Protein AF-A0A847YUG4-F1 (afdb_monomer_lite)

pLDDT: mean 76.77, std 22.92, range [31.27, 98.56]

Secondary structure (DSSP, 8-state):
---------TT---S-TTSTTTT-----S--TTTHHHHHHHHHHHHHHHHHHHT--SPEE-SS-HHHHHHHTTSTTTTTS--TT-GGG-EE-SSSHHHHSHHHHHHHHHHHHHHHHHH-TT--HHHHHHHHHHHHTSHHHHTT-TT--

Structure (mmCIF, N/CA/C/O backbone):
data_AF-A0A847YUG4-F1
#
_entry.id   AF-A0A847YUG4-F1
#
loop_
_atom_site.group_PDB
_atom_site.id
_atom_site.type_symbol
_atom_site.label_atom_id
_atom_site.label_alt_id
_atom_site.label_comp_id
_atom_site.label_asym_id
_atom_site.label_entity_id
_atom_site.label_seq_id
_atom_site.pdbx_PDB_ins_code
_atom_site.Cartn_x
_atom_site.Cartn_y
_atom_site.Cartn_z
_atom_site.occupancy
_atom_site.B_iso_or_equiv
_atom_site.auth_seq_id
_atom_site.auth_comp_id
_atom_site.auth_asym_id
_atom_site.auth_atom_id
_atom_site.pdbx_PDB_model_num
ATOM 1 N N . ASP A 1 1 ? 33.605 -16.315 16.302 1.00 32.44 1 ASP A N 1
ATOM 2 C CA . ASP A 1 1 ? 32.251 -15.977 16.773 1.00 32.44 1 ASP A CA 1
ATOM 3 C C . ASP A 1 1 ? 31.744 -14.679 16.181 1.00 32.44 1 ASP A C 1
ATOM 5 O O . ASP A 1 1 ? 32.302 -13.614 16.418 1.00 32.44 1 ASP A O 1
ATOM 9 N N . GLY A 1 2 ? 30.737 -14.806 15.315 1.00 35.22 2 GLY A N 1
ATOM 10 C CA . GLY A 1 2 ? 30.167 -13.738 14.495 1.00 35.22 2 GLY A CA 1
ATOM 11 C C . GLY A 1 2 ? 28.952 -13.085 15.142 1.00 35.22 2 GLY A C 1
ATOM 12 O O . GLY A 1 2 ? 27.843 -13.239 14.641 1.00 35.22 2 GLY A O 1
ATOM 13 N N . THR A 1 3 ? 29.168 -12.351 16.235 1.00 37.66 3 THR A N 1
ATOM 14 C CA . THR A 1 3 ? 28.051 -11.768 17.002 1.00 37.66 3 THR A CA 1
ATOM 15 C C . THR A 1 3 ? 28.161 -10.262 17.261 1.00 37.66 3 THR A C 1
ATOM 17 O O . THR A 1 3 ? 27.224 -9.709 17.809 1.00 37.66 3 THR A O 1
ATOM 20 N N . ASN A 1 4 ? 29.223 -9.550 16.854 1.00 32.34 4 ASN A N 1
ATOM 21 C CA . ASN A 1 4 ? 29.371 -8.118 17.197 1.00 32.34 4 ASN A CA 1
ATOM 22 C C . ASN A 1 4 ? 30.096 -7.251 16.146 1.00 32.34 4 ASN A C 1
ATOM 24 O O . ASN A 1 4 ? 31.026 -6.517 16.461 1.00 32.34 4 ASN A O 1
ATOM 28 N N . ALA A 1 5 ? 29.633 -7.274 14.898 1.00 39.50 5 ALA A N 1
ATOM 29 C CA . ALA A 1 5 ? 29.810 -6.139 13.983 1.00 39.50 5 ALA A CA 1
ATOM 30 C C . ALA A 1 5 ? 28.426 -5.499 13.753 1.00 39.50 5 ALA A C 1
ATOM 32 O O . ALA A 1 5 ? 27.791 -5.702 12.725 1.00 39.50 5 ALA A O 1
ATOM 33 N N . LEU A 1 6 ? 27.777 -5.043 14.830 1.00 34.72 6 LEU A N 1
ATOM 34 C CA . LEU A 1 6 ? 27.760 -3.631 15.245 1.00 34.72 6 LEU A CA 1
ATOM 35 C C . LEU A 1 6 ? 27.300 -2.721 14.099 1.00 34.72 6 LEU A C 1
ATOM 37 O O . LEU A 1 6 ? 28.037 -2.416 13.172 1.00 34.72 6 LEU A O 1
ATOM 41 N N . ILE A 1 7 ? 26.005 -2.409 14.074 1.00 38.81 7 ILE A N 1
ATOM 42 C CA . ILE A 1 7 ? 25.476 -1.171 14.673 1.00 38.81 7 ILE A CA 1
ATOM 43 C C . ILE A 1 7 ? 26.096 0.065 14.005 1.00 38.81 7 ILE A C 1
ATOM 45 O O . ILE A 1 7 ? 27.063 0.654 14.471 1.00 38.81 7 ILE A O 1
ATOM 49 N N . SER A 1 8 ? 25.437 0.490 12.929 1.00 31.27 8 SER A N 1
ATOM 50 C CA . SER A 1 8 ? 25.193 1.901 12.621 1.00 31.27 8 SER A CA 1
ATOM 51 C C . SER A 1 8 ? 23.846 1.990 11.898 1.00 31.27 8 SER A C 1
ATOM 53 O O . SER A 1 8 ? 23.752 2.117 10.683 1.00 31.27 8 SER A O 1
ATOM 55 N N . VAL A 1 9 ? 22.779 1.785 12.676 1.00 37.66 9 VAL A N 1
ATOM 56 C CA . VAL A 1 9 ? 21.366 1.887 12.253 1.00 37.66 9 VAL A CA 1
ATOM 57 C C . VAL A 1 9 ? 20.698 3.129 12.878 1.00 37.66 9 VAL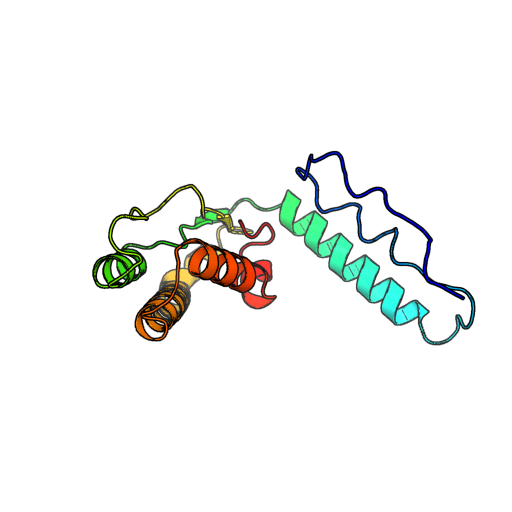 A C 1
ATOM 59 O O . VAL A 1 9 ? 19.585 3.503 12.525 1.00 37.66 9 VAL A O 1
ATOM 62 N N . PHE A 1 10 ? 21.392 3.845 13.767 1.00 38.50 10 PHE A N 1
ATOM 63 C CA . PHE A 1 10 ? 20.833 4.962 14.528 1.00 38.50 10 PHE A CA 1
ATOM 64 C C . PHE A 1 10 ? 21.317 6.323 14.017 1.00 38.50 10 PHE A C 1
ATOM 66 O O . PHE A 1 10 ? 22.194 6.943 14.614 1.00 38.50 10 PHE A O 1
ATOM 73 N N . ARG A 1 11 ? 20.708 6.823 12.933 1.00 37.66 11 ARG A N 1
ATOM 74 C CA . ARG A 1 11 ? 20.557 8.283 12.751 1.00 37.66 11 ARG A CA 1
ATOM 75 C C . ARG A 1 11 ? 19.375 8.765 11.909 1.00 37.66 11 ARG A C 1
ATOM 77 O O . ARG A 1 11 ? 19.265 9.965 11.721 1.00 37.66 11 ARG A O 1
ATOM 84 N N . GLY A 1 12 ? 18.461 7.880 11.506 1.00 35.53 12 GLY A N 1
ATOM 85 C CA . GLY A 1 12 ? 17.096 8.282 11.154 1.00 35.53 12 GLY A CA 1
ATOM 86 C C . GLY A 1 12 ? 16.989 9.349 10.064 1.00 35.53 12 GLY A C 1
ATOM 87 O O . GLY A 1 12 ? 16.538 10.452 10.338 1.00 35.53 12 GLY A O 1
ATOM 88 N N . ASP A 1 13 ? 17.319 8.982 8.831 1.00 36.19 13 ASP A N 1
ATOM 89 C CA . ASP A 1 13 ? 16.730 9.601 7.644 1.00 36.19 13 ASP A CA 1
ATOM 90 C C . ASP A 1 13 ? 16.587 8.509 6.574 1.00 36.19 13 ASP A C 1
ATOM 92 O O . ASP A 1 13 ? 17.572 7.958 6.086 1.00 36.19 13 ASP A O 1
ATOM 96 N N . TRP A 1 14 ? 15.345 8.100 6.309 1.00 42.16 14 TRP A N 1
ATOM 97 C CA . TRP A 1 14 ? 14.998 6.970 5.434 1.00 42.16 14 TRP A CA 1
ATOM 98 C C . TRP A 1 14 ? 14.497 7.429 4.059 1.00 42.16 14 TRP A C 1
ATOM 100 O O . TRP A 1 14 ? 13.807 6.689 3.357 1.00 42.16 14 TRP A O 1
ATOM 110 N N . THR A 1 15 ? 14.860 8.637 3.632 1.00 39.75 15 THR A N 1
ATOM 111 C CA . THR A 1 15 ? 14.551 9.142 2.290 1.00 39.75 15 THR A CA 1
ATOM 112 C C . THR A 1 15 ? 15.570 8.646 1.254 1.00 39.75 15 THR A C 1
ATOM 114 O O . THR A 1 15 ? 16.312 9.410 0.652 1.00 39.75 15 THR A O 1
ATOM 117 N N . GLY A 1 16 ? 15.624 7.327 1.018 1.00 38.97 16 GLY A N 1
ATOM 118 C CA . GLY A 1 16 ? 16.442 6.793 -0.082 1.00 38.97 16 GLY A CA 1
ATOM 119 C C . GLY A 1 16 ? 16.825 5.320 0.007 1.00 38.97 16 GLY A C 1
ATOM 120 O O . GLY A 1 16 ? 18.007 4.986 -0.016 1.00 38.97 16 GLY A O 1
ATOM 121 N N . ALA A 1 17 ? 15.849 4.411 0.059 1.00 41.81 17 ALA A N 1
ATOM 122 C CA . ALA A 1 17 ? 16.047 2.953 0.071 1.00 41.81 17 ALA A CA 1
ATOM 123 C C . ALA A 1 17 ? 16.572 2.358 -1.269 1.00 41.81 17 ALA A C 1
ATOM 125 O O . ALA A 1 17 ? 16.079 1.335 -1.745 1.00 41.81 17 ALA A O 1
ATOM 126 N N . GLY A 1 18 ? 17.557 3.006 -1.900 1.00 44.50 18 GLY A N 1
ATOM 127 C CA . GLY A 1 18 ? 18.236 2.545 -3.119 1.00 44.50 18 GLY A CA 1
ATOM 128 C C . GLY A 1 18 ? 19.678 2.063 -2.911 1.00 44.50 18 GLY A C 1
ATOM 129 O O . GLY A 1 18 ? 20.197 1.344 -3.757 1.00 44.50 18 GLY A O 1
ATOM 130 N N . LEU A 1 19 ? 20.326 2.406 -1.790 1.00 39.06 19 LEU A N 1
ATOM 131 C CA . LEU A 1 19 ? 21.762 2.148 -1.568 1.00 39.06 19 LEU A CA 1
ATOM 132 C C . LEU A 1 19 ? 22.081 0.957 -0.642 1.00 39.06 19 LEU A C 1
ATOM 134 O O . LEU A 1 19 ? 23.223 0.507 -0.602 1.00 39.06 19 LEU A O 1
ATOM 138 N N . SER A 1 20 ? 21.098 0.378 0.054 1.00 39.44 20 SER A N 1
ATOM 139 C CA . SER A 1 20 ? 21.335 -0.720 1.015 1.00 39.44 20 SER A CA 1
ATOM 140 C C . SER A 1 20 ? 21.498 -2.114 0.395 1.00 39.44 20 SER A C 1
ATOM 142 O O . SER A 1 20 ? 21.694 -3.083 1.120 1.00 39.44 20 SER A O 1
ATOM 144 N N . ALA A 1 21 ? 21.448 -2.249 -0.932 1.00 43.78 21 ALA A N 1
ATOM 145 C CA . ALA A 1 21 ? 21.721 -3.528 -1.591 1.00 43.78 21 ALA A CA 1
ATOM 146 C C . ALA A 1 21 ? 23.228 -3.835 -1.717 1.00 43.78 21 ALA A C 1
ATOM 148 O O . ALA A 1 21 ? 23.608 -4.993 -1.869 1.00 43.78 21 ALA A O 1
ATOM 149 N N . VAL A 1 22 ? 24.094 -2.816 -1.633 1.00 45.00 22 VAL A N 1
ATOM 150 C CA . VAL A 1 22 ? 25.550 -2.971 -1.817 1.00 45.00 22 VAL A CA 1
ATOM 151 C C . VAL A 1 22 ? 26.239 -3.517 -0.558 1.00 45.00 22 VAL A C 1
ATOM 153 O O . VAL A 1 22 ? 27.267 -4.178 -0.663 1.00 45.00 22 VAL A O 1
ATOM 156 N N . SER A 1 23 ? 25.669 -3.312 0.636 1.00 37.06 23 SER A N 1
ATOM 157 C CA . SER A 1 23 ? 26.290 -3.713 1.911 1.00 37.06 23 SER A CA 1
ATOM 158 C C . SER A 1 23 ? 25.954 -5.136 2.387 1.00 37.06 23 SER A C 1
ATOM 160 O O . SER A 1 23 ? 26.479 -5.568 3.408 1.00 37.06 23 SER A O 1
ATOM 162 N N . MET A 1 24 ? 25.140 -5.901 1.651 1.00 40.25 24 MET A N 1
ATOM 163 C CA . MET A 1 24 ? 24.799 -7.304 1.962 1.00 40.25 24 MET A CA 1
ATOM 164 C C . MET A 1 24 ? 25.587 -8.294 1.087 1.00 40.25 24 MET A C 1
ATOM 166 O O . MET A 1 24 ? 25.026 -9.221 0.505 1.00 40.25 24 MET A O 1
ATOM 170 N N . ILE A 1 25 ? 26.904 -8.097 0.976 1.00 42.16 25 ILE A N 1
ATOM 171 C CA . ILE A 1 25 ? 27.810 -9.020 0.280 1.00 42.16 25 ILE A CA 1
ATOM 172 C C . ILE A 1 25 ? 28.728 -9.697 1.308 1.00 42.16 25 ILE A C 1
ATOM 174 O O . ILE A 1 25 ? 29.798 -9.171 1.607 1.00 42.16 25 ILE A O 1
ATOM 178 N N . PRO A 1 26 ? 28.395 -10.895 1.820 1.00 39.25 26 PRO A N 1
ATOM 179 C CA . PRO A 1 26 ? 29.408 -11.819 2.292 1.00 39.25 26 PRO A CA 1
ATOM 180 C C . PRO A 1 26 ? 29.861 -12.647 1.082 1.00 39.25 26 PRO A C 1
ATOM 182 O O . PRO A 1 26 ? 29.270 -13.675 0.757 1.00 39.25 26 PRO A O 1
ATOM 185 N N . VAL A 1 27 ? 30.889 -12.187 0.365 1.00 42.56 27 VAL A N 1
ATOM 186 C CA . VAL A 1 27 ? 31.580 -13.011 -0.644 1.00 42.56 27 VAL A CA 1
ATOM 187 C C . VAL A 1 27 ? 33.017 -13.206 -0.185 1.00 42.56 27 VAL A C 1
ATOM 189 O O . VAL A 1 27 ? 33.963 -12.643 -0.721 1.00 42.56 27 VAL A O 1
ATOM 192 N N . ALA A 1 28 ? 33.160 -14.031 0.848 1.00 42.59 28 ALA A N 1
ATOM 193 C CA . ALA A 1 28 ? 34.322 -14.887 0.992 1.00 42.59 28 ALA A CA 1
ATOM 194 C C . ALA A 1 28 ? 33.892 -16.276 0.495 1.00 42.59 28 ALA A C 1
ATOM 196 O O . ALA A 1 28 ? 33.027 -16.907 1.097 1.00 42.59 28 ALA A O 1
ATOM 197 N N . GLY A 1 29 ? 34.461 -16.719 -0.628 1.00 43.91 29 GLY A N 1
ATOM 198 C CA . GLY A 1 29 ? 34.372 -18.106 -1.087 1.00 43.91 29 GLY A CA 1
ATOM 199 C C . GLY A 1 29 ? 33.273 -18.425 -2.109 1.00 43.91 29 GLY A C 1
ATOM 200 O O . GLY A 1 29 ? 32.078 -18.400 -1.816 1.00 43.91 29 GLY A O 1
ATOM 201 N N . ASP A 1 30 ? 33.745 -18.842 -3.285 1.00 41.84 30 ASP A N 1
ATOM 202 C CA . ASP A 1 30 ? 33.070 -19.612 -4.339 1.00 41.84 30 ASP A CA 1
ATOM 203 C C . ASP A 1 30 ? 32.291 -18.827 -5.421 1.00 41.84 30 ASP A C 1
ATOM 205 O O . ASP A 1 30 ? 31.111 -18.480 -5.294 1.00 41.84 30 ASP A O 1
ATOM 209 N N . ALA A 1 31 ? 32.998 -18.527 -6.519 1.00 49.09 31 ALA A N 1
ATOM 210 C CA . ALA A 1 31 ? 32.614 -17.557 -7.548 1.00 49.09 31 ALA A CA 1
ATOM 211 C C . ALA A 1 31 ? 32.040 -18.160 -8.848 1.00 49.09 31 ALA A C 1
ATOM 213 O O . ALA A 1 31 ? 31.593 -17.406 -9.711 1.00 49.09 31 ALA A O 1
ATOM 214 N N . VAL A 1 32 ? 31.981 -19.484 -9.019 1.00 48.91 32 VAL A N 1
ATOM 215 C CA . VAL A 1 32 ? 31.683 -20.064 -10.350 1.00 48.91 32 VAL A CA 1
ATOM 216 C C . VAL A 1 32 ? 30.180 -20.288 -10.614 1.00 48.91 32 VAL A C 1
ATOM 218 O O . VAL A 1 32 ? 29.747 -20.258 -11.760 1.00 48.91 32 VAL A O 1
ATOM 221 N N . GLY A 1 33 ? 29.330 -20.388 -9.583 1.00 50.69 33 GLY A N 1
ATOM 222 C CA . GLY A 1 33 ? 27.870 -20.556 -9.755 1.00 50.69 33 GLY A CA 1
ATOM 223 C C . GLY A 1 33 ? 27.011 -19.313 -9.467 1.00 50.69 33 GLY A C 1
ATOM 224 O O . GLY A 1 33 ? 25.838 -19.254 -9.843 1.00 50.69 33 GLY A O 1
ATOM 225 N N . LYS A 1 34 ? 27.565 -18.305 -8.777 1.00 50.75 34 LYS A N 1
ATOM 226 C CA . LYS A 1 34 ? 26.805 -17.156 -8.238 1.00 50.75 34 LYS A CA 1
ATOM 227 C C . LYS A 1 34 ? 26.849 -15.900 -9.115 1.00 50.75 34 LYS A C 1
ATOM 229 O O . LYS A 1 34 ? 26.005 -15.024 -8.927 1.00 50.75 34 LYS A O 1
ATOM 234 N N . GLY A 1 35 ? 27.737 -15.838 -10.114 1.00 57.03 35 GLY A N 1
ATOM 235 C CA . GLY A 1 35 ? 27.819 -14.714 -11.058 1.00 57.03 35 GLY A CA 1
ATOM 236 C C . GLY A 1 35 ? 26.496 -14.446 -11.787 1.00 57.03 35 GLY A C 1
ATOM 237 O O . GLY A 1 35 ? 26.069 -13.302 -11.898 1.00 57.03 35 GLY A O 1
ATOM 238 N N . GLY A 1 36 ? 25.763 -15.501 -12.163 1.00 55.56 36 GLY A N 1
ATOM 239 C CA . GLY A 1 36 ? 24.440 -15.366 -12.782 1.00 55.56 36 GLY A CA 1
ATOM 240 C C . GLY A 1 36 ? 23.362 -14.806 -11.843 1.00 55.56 36 GLY A C 1
ATOM 241 O O . GLY A 1 36 ? 22.499 -14.048 -12.283 1.00 55.56 36 GLY A O 1
ATOM 242 N N . LYS A 1 37 ? 23.410 -15.125 -10.539 1.00 51.88 37 LYS A N 1
ATOM 243 C CA . LYS A 1 37 ? 22.484 -14.547 -9.545 1.00 51.88 37 LYS A CA 1
ATOM 244 C C . LYS A 1 37 ? 22.798 -13.076 -9.301 1.00 51.88 37 LYS A C 1
ATOM 246 O O . LYS A 1 37 ? 21.867 -12.282 -9.254 1.00 51.88 37 LYS A O 1
ATOM 251 N N . LEU A 1 38 ? 24.079 -12.716 -9.218 1.00 60.06 38 LEU A N 1
ATOM 252 C CA . LEU A 1 38 ? 24.512 -11.327 -9.078 1.00 60.06 38 LEU A CA 1
ATOM 253 C C . LEU A 1 38 ? 24.156 -10.491 -10.318 1.00 60.06 38 LEU A C 1
ATOM 255 O O . LEU A 1 38 ? 23.632 -9.395 -10.174 1.00 60.06 38 LEU A O 1
ATOM 259 N N . ALA A 1 39 ? 24.343 -11.026 -11.528 1.00 63.34 39 ALA A N 1
ATOM 260 C CA . ALA A 1 39 ? 23.951 -10.357 -12.770 1.00 63.34 39 ALA A CA 1
ATOM 261 C C . ALA A 1 39 ? 22.428 -10.172 -12.877 1.00 63.34 39 ALA A C 1
ATOM 263 O O . ALA A 1 39 ? 21.960 -9.084 -13.202 1.00 63.34 39 ALA A O 1
ATOM 264 N N . ARG A 1 40 ? 21.632 -11.201 -12.540 1.00 59.25 40 ARG A N 1
ATOM 265 C CA . ARG A 1 40 ? 20.161 -11.083 -12.473 1.00 59.25 40 ARG A CA 1
ATOM 266 C C . ARG A 1 40 ? 19.712 -10.093 -11.407 1.00 59.25 40 ARG A C 1
ATOM 268 O O . ARG A 1 40 ? 18.735 -9.386 -11.620 1.00 59.25 40 ARG A O 1
ATOM 275 N N . TYR A 1 41 ? 20.412 -10.051 -10.277 1.00 59.94 41 TYR A N 1
ATOM 276 C CA . TYR A 1 41 ? 20.176 -9.074 -9.226 1.00 59.94 41 TYR A CA 1
ATOM 277 C C . TYR A 1 41 ? 20.448 -7.665 -9.772 1.00 59.94 41 TYR A C 1
ATOM 279 O O . TYR A 1 41 ? 19.521 -6.871 -9.872 1.00 59.94 41 TYR A O 1
ATOM 287 N N . ALA A 1 42 ? 21.655 -7.380 -10.261 1.00 64.62 42 ALA A N 1
ATOM 288 C CA . ALA A 1 42 ? 22.000 -6.086 -10.851 1.00 64.62 42 ALA A CA 1
ATOM 289 C C . ALA A 1 42 ? 21.022 -5.653 -11.962 1.00 64.62 42 ALA A C 1
ATOM 291 O O . ALA A 1 42 ? 20.555 -4.518 -11.947 1.00 64.62 42 ALA A O 1
ATOM 292 N N . ALA A 1 43 ? 20.634 -6.564 -12.861 1.00 67.94 43 ALA A N 1
ATOM 293 C CA . ALA A 1 43 ? 19.644 -6.291 -13.901 1.00 67.94 43 ALA A CA 1
ATOM 294 C C . ALA A 1 43 ? 18.257 -5.961 -13.322 1.00 67.94 43 ALA A C 1
ATOM 296 O O . ALA A 1 43 ? 17.659 -4.966 -13.716 1.00 67.94 43 ALA A O 1
ATOM 297 N N . LYS A 1 44 ? 17.756 -6.744 -12.354 1.00 62.91 44 LYS A N 1
ATOM 298 C CA . LYS A 1 44 ? 16.438 -6.526 -11.731 1.00 62.91 44 LYS A CA 1
ATOM 299 C C . LYS A 1 44 ? 16.374 -5.209 -10.952 1.00 62.91 44 LYS A C 1
ATOM 301 O O . LYS A 1 44 ? 15.372 -4.505 -11.028 1.00 62.91 44 LYS A O 1
ATOM 306 N N . TYR A 1 45 ? 17.420 -4.880 -10.194 1.00 59.78 45 TYR A N 1
ATOM 307 C CA . TYR A 1 45 ? 17.457 -3.645 -9.405 1.00 59.78 45 TYR A CA 1
ATOM 308 C C . TYR A 1 45 ? 17.771 -2.413 -10.264 1.00 59.78 45 TYR A C 1
ATOM 310 O O . TYR A 1 45 ? 17.208 -1.352 -10.002 1.00 59.78 45 TYR A O 1
ATOM 318 N N . GLY A 1 46 ? 18.587 -2.552 -11.315 1.00 69.56 46 GLY A N 1
ATOM 319 C CA . GLY A 1 46 ? 18.796 -1.503 -12.318 1.00 69.56 46 GLY A CA 1
ATOM 320 C C . GLY A 1 46 ? 17.517 -1.185 -13.097 1.00 69.56 46 GLY A C 1
ATOM 321 O O . GLY A 1 46 ? 17.163 -0.018 -13.247 1.00 69.56 46 GLY A O 1
ATOM 322 N N . ASP A 1 47 ? 16.775 -2.217 -13.503 1.00 75.88 47 ASP A N 1
ATOM 323 C CA . ASP A 1 47 ? 15.471 -2.080 -14.159 1.00 75.88 47 ASP A CA 1
ATOM 324 C C . ASP A 1 47 ? 14.436 -1.430 -13.227 1.00 75.88 47 ASP A C 1
ATOM 326 O O . ASP A 1 47 ? 13.786 -0.461 -13.606 1.00 75.88 47 ASP A O 1
ATOM 330 N N . LEU A 1 48 ? 14.339 -1.859 -11.962 1.00 72.50 48 LEU A N 1
ATOM 331 C CA . LEU A 1 48 ? 13.442 -1.214 -10.997 1.00 72.50 48 LEU A CA 1
ATOM 332 C C . LEU A 1 48 ? 13.786 0.268 -10.786 1.00 72.50 48 LEU A C 1
ATOM 334 O O . LEU A 1 48 ? 12.885 1.103 -10.786 1.00 72.50 48 LEU A O 1
ATOM 338 N N . ALA A 1 49 ? 15.067 0.611 -10.626 1.00 74.69 49 ALA A N 1
ATOM 339 C CA . ALA A 1 49 ? 15.495 2.000 -10.473 1.00 74.69 49 ALA A CA 1
ATOM 340 C C . ALA A 1 49 ? 15.124 2.853 -11.699 1.00 74.69 49 ALA A C 1
ATOM 342 O O . ALA A 1 49 ? 14.588 3.951 -11.542 1.00 74.69 49 ALA A O 1
ATOM 343 N N . ALA A 1 50 ? 15.323 2.324 -12.911 1.00 74.50 50 ALA A N 1
ATOM 344 C CA . ALA A 1 50 ? 14.918 2.989 -14.146 1.00 74.50 50 ALA A CA 1
ATOM 345 C C . ALA A 1 50 ? 13.392 3.178 -14.227 1.00 74.50 50 ALA A C 1
ATOM 347 O O . ALA A 1 50 ? 12.919 4.274 -14.524 1.00 74.50 50 ALA A O 1
ATOM 348 N N . ARG A 1 51 ? 12.607 2.148 -13.885 1.00 77.56 51 ARG A N 1
ATOM 349 C CA . ARG A 1 51 ? 11.134 2.213 -13.863 1.00 77.56 51 ARG A CA 1
ATOM 350 C C . ARG A 1 51 ? 10.603 3.229 -12.856 1.00 77.56 51 ARG A C 1
ATOM 352 O O . ARG A 1 51 ? 9.638 3.927 -13.150 1.00 77.56 51 ARG A O 1
ATOM 359 N N . ARG A 1 52 ? 11.232 3.332 -11.682 1.00 81.25 52 ARG A N 1
ATOM 360 C CA . ARG A 1 52 ? 10.894 4.339 -10.662 1.00 81.25 52 ARG A CA 1
ATOM 361 C C . ARG A 1 52 ? 11.101 5.758 -11.175 1.00 81.25 52 ARG A C 1
ATOM 363 O O . ARG A 1 52 ? 10.221 6.593 -10.995 1.00 81.25 52 ARG A O 1
ATOM 370 N N . ALA A 1 53 ? 12.230 6.003 -11.840 1.00 76.56 53 ALA A N 1
ATOM 371 C CA . ALA A 1 53 ? 12.542 7.297 -12.441 1.00 76.56 53 ALA A CA 1
ATOM 372 C C . ALA A 1 53 ? 11.635 7.634 -13.640 1.00 76.56 53 ALA A C 1
ATOM 374 O O . ALA A 1 53 ? 11.359 8.802 -13.893 1.00 76.56 53 ALA A O 1
ATOM 375 N N . ALA A 1 54 ? 11.153 6.619 -14.361 1.00 77.94 54 ALA A N 1
ATOM 376 C CA . ALA A 1 54 ? 10.307 6.774 -15.543 1.00 77.94 54 ALA A CA 1
ATOM 377 C C . ALA A 1 54 ? 8.795 6.822 -15.247 1.00 77.94 54 ALA A C 1
ATOM 379 O O . ALA A 1 54 ? 8.002 6.946 -16.183 1.00 77.94 54 ALA A O 1
ATOM 380 N N . ALA A 1 55 ? 8.375 6.708 -13.980 1.00 84.94 55 ALA A N 1
ATOM 381 C CA . ALA A 1 55 ? 6.961 6.677 -13.618 1.00 84.94 55 ALA A CA 1
ATOM 382 C C . ALA A 1 55 ? 6.262 7.995 -14.002 1.00 84.94 55 ALA A C 1
ATOM 384 O O . ALA A 1 55 ? 6.506 9.048 -13.422 1.00 84.94 55 ALA A O 1
ATOM 385 N N . THR A 1 56 ? 5.380 7.934 -14.999 1.00 86.25 56 THR A N 1
ATOM 386 C CA . THR A 1 56 ? 4.668 9.103 -15.562 1.00 86.25 56 THR A CA 1
ATOM 387 C C . THR A 1 56 ? 3.156 8.901 -15.614 1.00 86.25 56 THR A C 1
ATOM 389 O O . THR A 1 56 ? 2.408 9.757 -16.092 1.00 86.25 56 THR A O 1
ATOM 392 N N . GLY A 1 57 ? 2.683 7.753 -15.131 1.00 86.12 57 GLY A N 1
ATOM 393 C CA . GLY A 1 57 ? 1.280 7.389 -15.115 1.00 86.12 57 GLY A CA 1
ATOM 394 C C . GLY A 1 57 ? 0.453 8.189 -14.111 1.00 86.12 57 GLY A C 1
ATOM 395 O O . GLY A 1 57 ? 0.921 9.102 -13.428 1.00 86.12 57 GLY A O 1
ATOM 396 N N . GLN A 1 58 ? -0.833 7.847 -14.045 1.00 89.81 58 GLN A N 1
ATOM 397 C CA . GLN A 1 58 ? -1.782 8.526 -13.166 1.00 89.81 58 GLN A CA 1
ATOM 398 C C . GLN A 1 58 ? -1.552 8.156 -11.695 1.00 89.81 58 GLN A C 1
ATOM 400 O O . GLN A 1 58 ? -1.059 7.070 -11.379 1.00 89.81 58 GLN A O 1
ATOM 405 N N . ILE A 1 59 ? -1.962 9.055 -10.797 1.00 91.00 59 ILE A N 1
ATOM 406 C CA . ILE A 1 59 ? -1.959 8.798 -9.356 1.00 91.00 59 ILE A CA 1
ATOM 407 C C . ILE A 1 59 ? -3.054 7.794 -9.011 1.00 91.00 59 ILE A C 1
ATOM 409 O O . ILE A 1 59 ? -4.244 8.004 -9.273 1.00 91.00 59 ILE A O 1
ATOM 413 N N . HIS A 1 60 ? -2.638 6.711 -8.377 1.00 92.06 60 HIS A N 1
ATOM 414 C CA . HIS A 1 60 ? -3.492 5.673 -7.853 1.00 92.06 60 HIS A CA 1
ATOM 415 C C . HIS A 1 60 ? -3.679 5.848 -6.342 1.00 92.06 60 HIS A C 1
ATOM 417 O O . HIS A 1 60 ? -2.768 6.226 -5.608 1.00 92.06 60 HIS A O 1
ATOM 423 N N . HIS A 1 61 ? -4.906 5.586 -5.897 1.00 94.38 61 HIS A N 1
ATOM 424 C CA . HIS A 1 61 ? -5.351 5.752 -4.522 1.00 94.38 61 HIS A CA 1
ATOM 425 C C . HIS A 1 61 ? -5.735 4.374 -3.960 1.00 94.38 61 HIS A C 1
ATOM 427 O O . HIS A 1 61 ? -6.816 3.890 -4.307 1.00 94.38 61 HIS A O 1
ATOM 433 N N . PRO A 1 62 ? -4.896 3.751 -3.111 1.00 95.19 62 PRO A N 1
ATOM 434 C CA . PRO A 1 62 ? -5.179 2.438 -2.521 1.00 95.19 62 PRO A CA 1
ATOM 435 C C . PRO A 1 62 ? -6.449 2.413 -1.675 1.00 95.19 62 PRO A C 1
ATOM 437 O O . PRO A 1 62 ? -7.220 1.462 -1.714 1.00 95.19 62 PRO A O 1
ATOM 440 N N . ILE A 1 63 ? -6.720 3.501 -0.948 1.00 97.00 63 ILE A N 1
ATOM 441 C CA . ILE A 1 63 ? -7.985 3.671 -0.231 1.00 97.00 63 ILE A CA 1
ATOM 442 C C . ILE A 1 63 ? -9.017 4.242 -1.202 1.00 97.00 63 ILE A C 1
ATOM 444 O O . ILE A 1 63 ? -9.289 5.447 -1.244 1.00 97.00 63 ILE A O 1
ATOM 448 N N . SER A 1 64 ? -9.580 3.366 -2.032 1.00 94.94 64 SER A N 1
ATOM 449 C CA . SER A 1 64 ? -10.690 3.715 -2.913 1.00 94.94 64 SER A CA 1
ATOM 450 C C . SER A 1 64 ? -11.978 3.973 -2.117 1.00 94.94 64 SER A C 1
ATOM 452 O O . SER A 1 64 ? -12.046 3.797 -0.899 1.00 94.94 64 SER A O 1
ATOM 454 N N . LYS A 1 65 ? -13.053 4.377 -2.805 1.00 95.31 65 LYS A N 1
ATOM 455 C CA . LYS A 1 65 ? -14.374 4.495 -2.167 1.00 95.31 65 LYS A CA 1
ATOM 456 C C . LYS A 1 65 ? -14.893 3.144 -1.654 1.00 95.31 65 LYS A C 1
ATOM 458 O O . LYS A 1 65 ? -15.632 3.134 -0.676 1.00 95.31 65 LYS A O 1
ATOM 463 N N . ALA A 1 66 ? -14.560 2.034 -2.318 1.00 94.81 66 ALA A N 1
ATOM 464 C CA . ALA A 1 66 ? -15.006 0.699 -1.920 1.00 94.81 66 ALA A CA 1
ATOM 465 C C . ALA A 1 66 ? -14.266 0.233 -0.660 1.00 94.81 66 ALA A C 1
ATOM 467 O O . ALA A 1 66 ? -14.909 -0.119 0.328 1.00 94.81 66 ALA A O 1
ATOM 468 N N . VAL A 1 67 ? -12.937 0.364 -0.660 1.00 97.75 67 VAL A N 1
ATOM 469 C CA . VAL A 1 67 ? -12.084 0.083 0.503 1.00 97.75 67 VAL A CA 1
ATOM 470 C C . VAL A 1 67 ? -12.484 0.942 1.700 1.00 97.75 67 VAL A C 1
ATOM 472 O O . VAL A 1 67 ? -12.693 0.423 2.793 1.00 97.75 67 VAL A O 1
ATOM 475 N N . PHE A 1 68 ? -12.689 2.247 1.494 1.00 98.25 68 PHE A N 1
ATOM 476 C CA . PHE A 1 68 ? -13.132 3.1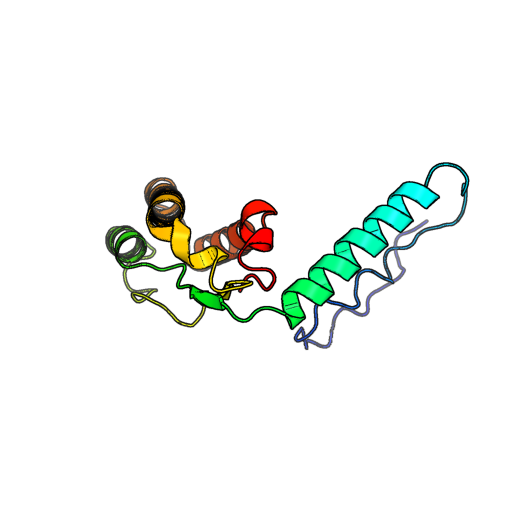47 2.559 1.00 98.25 68 PHE A CA 1
ATOM 477 C C . PHE A 1 68 ? -14.456 2.701 3.195 1.00 98.25 68 PHE A C 1
ATOM 479 O O . PHE A 1 68 ? -14.593 2.722 4.413 1.00 98.25 68 PHE A O 1
ATOM 486 N N . LYS A 1 69 ? -15.421 2.225 2.397 1.00 98.19 69 LYS A N 1
ATOM 487 C CA . LYS A 1 69 ? -16.677 1.686 2.939 1.00 98.19 69 LYS A CA 1
ATOM 488 C C . LYS A 1 69 ? -16.462 0.444 3.810 1.00 98.19 69 LYS A C 1
ATOM 490 O O . LYS A 1 69 ? -17.250 0.242 4.727 1.00 98.19 69 LYS A O 1
ATOM 495 N N . ALA A 1 70 ? -15.474 -0.399 3.506 1.00 98.12 70 ALA A N 1
ATOM 496 C CA . ALA A 1 70 ? -15.126 -1.539 4.357 1.00 98.12 70 ALA A CA 1
ATOM 497 C C . ALA A 1 70 ? -14.495 -1.066 5.674 1.00 98.12 70 ALA A C 1
ATOM 499 O O . ALA A 1 70 ? -14.949 -1.470 6.740 1.00 98.12 70 ALA A O 1
ATOM 500 N N . LEU A 1 71 ? -13.544 -0.129 5.599 1.00 98.56 71 LEU A N 1
ATOM 501 C CA . LEU A 1 71 ? -12.907 0.480 6.772 1.00 98.56 71 LEU A CA 1
ATOM 502 C C . LEU A 1 71 ? -13.931 1.133 7.714 1.00 98.56 71 LEU A C 1
ATOM 504 O O . LEU A 1 71 ? -13.856 0.945 8.921 1.00 98.56 71 LEU A O 1
ATOM 508 N N . GLU A 1 72 ? -14.943 1.819 7.179 1.00 98.38 72 GLU A N 1
ATOM 509 C CA . GLU A 1 72 ? -15.993 2.464 7.987 1.00 98.38 72 GLU A CA 1
ATOM 510 C C . GLU A 1 72 ? -16.951 1.492 8.690 1.00 98.38 72 GLU A C 1
ATOM 512 O O . GLU A 1 72 ? -17.668 1.889 9.612 1.00 98.38 72 GLU A O 1
ATOM 517 N N . ARG A 1 73 ? -16.991 0.225 8.267 1.00 98.12 73 ARG A N 1
ATOM 518 C CA . ARG A 1 73 ? -17.750 -0.832 8.953 1.00 98.12 73 ARG A CA 1
ATOM 519 C C . ARG A 1 73 ? -16.905 -1.603 9.963 1.00 98.12 73 ARG A C 1
ATOM 521 O O . ARG A 1 73 ? -17.463 -2.368 10.741 1.00 98.12 73 ARG A O 1
ATOM 528 N N . HIS A 1 74 ? -15.591 -1.415 9.946 1.00 98.44 74 HIS A N 1
ATOM 529 C CA . HIS A 1 74 ? -14.671 -2.127 10.814 1.00 98.44 74 HIS A CA 1
ATOM 530 C C . HIS A 1 74 ? -14.765 -1.605 12.259 1.00 98.44 74 HIS A C 1
ATOM 532 O O . HIS A 1 74 ? -14.750 -0.390 12.458 1.00 98.44 74 HIS A O 1
ATOM 538 N N . PRO A 1 75 ? -14.792 -2.472 13.287 1.00 98.19 75 PRO A N 1
ATOM 539 C CA . PRO A 1 75 ? -14.968 -2.052 14.681 1.00 98.19 75 PRO A CA 1
ATOM 540 C C . PRO A 1 75 ? -13.823 -1.167 15.198 1.00 98.19 75 PRO A C 1
ATOM 542 O O . PRO A 1 75 ? -14.074 -0.231 15.947 1.00 98.19 75 PRO A O 1
ATOM 545 N N . ILE A 1 76 ? -12.581 -1.441 14.778 1.00 98.38 76 ILE A N 1
ATOM 546 C CA . ILE A 1 76 ? -11.384 -0.677 15.183 1.00 98.38 76 ILE A CA 1
ATOM 547 C C . ILE A 1 76 ? -10.965 0.405 14.168 1.00 98.38 76 ILE A C 1
ATOM 549 O O . ILE A 1 76 ? -10.606 1.503 14.569 1.00 98.38 76 ILE A O 1
ATOM 553 N N . LEU A 1 77 ? -10.984 0.129 12.858 1.00 98.38 77 LEU A N 1
ATOM 554 C CA . LEU A 1 77 ? -10.418 1.020 11.833 1.00 98.38 77 LEU A CA 1
ATOM 555 C C . LEU A 1 77 ? -11.346 2.170 11.404 1.00 98.38 77 LEU A C 1
ATOM 557 O O . LEU A 1 77 ? -10.887 3.101 10.733 1.00 98.38 77 LEU A O 1
ATOM 561 N N . LYS A 1 78 ? -12.630 2.131 11.777 1.00 98.25 78 LYS A N 1
ATOM 562 C CA . LYS A 1 78 ? -13.595 3.194 11.469 1.00 98.25 78 LYS A CA 1
ATOM 563 C C . LYS A 1 78 ? -13.102 4.549 11.987 1.00 98.25 78 LYS A C 1
ATOM 565 O O . LYS A 1 78 ? -12.670 4.666 13.129 1.00 98.25 78 LYS A O 1
ATOM 570 N N . GLY A 1 79 ? -13.187 5.583 11.148 1.00 97.62 79 GLY A N 1
ATOM 571 C CA . GLY A 1 79 ? -12.769 6.947 11.494 1.00 97.62 79 GLY A CA 1
ATOM 572 C C . GLY A 1 79 ? -11.262 7.236 11.404 1.00 97.62 79 GLY A C 1
ATOM 573 O O . GLY A 1 79 ? -10.870 8.392 11.549 1.00 97.62 79 GLY A O 1
AT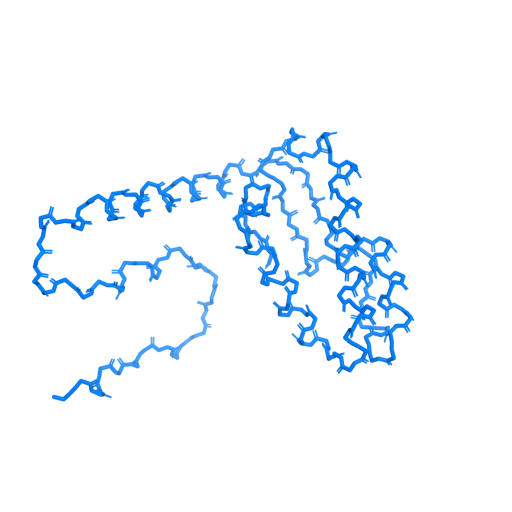OM 574 N N . HIS A 1 80 ? -10.407 6.245 11.115 1.00 97.69 80 HIS A N 1
ATOM 575 C CA . HIS A 1 80 ? -8.950 6.446 10.997 1.00 97.69 80 HIS A CA 1
ATOM 576 C C . HIS A 1 80 ? -8.467 6.832 9.587 1.00 97.69 80 HIS A C 1
ATOM 578 O O . HIS A 1 80 ? -7.309 7.226 9.399 1.00 97.69 80 HIS A O 1
ATOM 584 N N . TYR A 1 81 ? -9.338 6.716 8.584 1.00 97.69 81 TYR A N 1
ATOM 585 C CA . TYR A 1 81 ? -8.991 6.881 7.173 1.00 97.69 81 TYR A CA 1
ATOM 586 C C . TYR A 1 81 ? -9.997 7.773 6.457 1.00 97.69 81 TYR A C 1
ATOM 588 O O . TYR A 1 81 ? -11.111 7.990 6.924 1.00 97.69 81 TYR A O 1
ATOM 596 N N . ARG A 1 82 ? -9.609 8.275 5.284 1.00 96.81 82 ARG A N 1
ATOM 597 C CA . ARG A 1 82 ? -10.500 9.013 4.382 1.00 96.81 82 ARG A CA 1
ATOM 598 C C . ARG A 1 82 ? -10.492 8.389 2.990 1.00 96.81 82 ARG A C 1
ATOM 600 O O . ARG A 1 82 ? -9.493 7.786 2.596 1.00 96.81 82 ARG A O 1
ATOM 607 N N . PRO A 1 83 ? -11.564 8.543 2.200 1.00 95.00 83 PRO A N 1
ATOM 608 C CA . PRO A 1 83 ? -11.519 8.143 0.802 1.00 95.00 83 PRO A CA 1
ATOM 609 C C . PRO A 1 83 ? -10.396 8.903 0.088 1.00 95.00 83 PRO A C 1
ATOM 611 O O . PRO A 1 83 ? -10.276 10.119 0.243 1.00 95.00 83 PRO A O 1
ATOM 614 N N . ARG A 1 84 ? -9.608 8.189 -0.725 1.00 94.50 84 ARG A N 1
ATOM 615 C CA . ARG A 1 84 ? -8.464 8.733 -1.476 1.00 94.50 84 ARG A CA 1
ATOM 616 C C . ARG A 1 84 ? -7.404 9.380 -0.586 1.00 94.50 84 ARG A C 1
ATOM 618 O O . ARG A 1 84 ? -6.867 10.431 -0.921 1.00 94.50 84 ARG A O 1
ATOM 625 N N . ASP A 1 85 ? -7.125 8.766 0.555 1.00 96.12 85 ASP A N 1
ATOM 626 C CA . ASP A 1 85 ? -6.148 9.291 1.499 1.00 96.12 85 ASP A CA 1
ATOM 627 C C . ASP A 1 85 ? -4.745 9.430 0.856 1.00 96.12 85 ASP A C 1
ATOM 629 O O . ASP A 1 85 ? -4.160 8.422 0.444 1.00 96.12 85 ASP A O 1
ATOM 633 N N . PRO A 1 86 ? -4.192 10.658 0.759 1.00 94.69 86 PRO A N 1
ATOM 634 C CA . PRO A 1 86 ? -2.915 10.925 0.101 1.00 94.69 86 PRO A CA 1
ATOM 635 C C . PRO A 1 86 ? -1.716 10.301 0.816 1.00 94.69 86 PRO A C 1
ATOM 637 O O . PRO A 1 86 ? -0.654 10.189 0.217 1.00 94.69 86 PRO A O 1
ATOM 640 N N . ARG A 1 87 ? -1.867 9.843 2.068 1.00 95.12 87 ARG A N 1
ATOM 641 C CA . ARG A 1 87 ? -0.805 9.107 2.776 1.00 95.12 87 ARG A CA 1
ATOM 642 C C . ARG A 1 87 ? -0.398 7.808 2.073 1.00 95.12 87 ARG A C 1
ATOM 644 O O . ARG A 1 87 ? 0.683 7.298 2.339 1.00 95.12 87 ARG A O 1
ATOM 651 N N . PHE A 1 88 ? -1.265 7.276 1.210 1.00 95.62 88 PHE A N 1
ATOM 652 C CA . PHE A 1 88 ? -1.071 5.989 0.541 1.00 95.62 88 PHE A CA 1
ATOM 653 C C . PHE A 1 88 ? -0.983 6.121 -0.982 1.00 95.62 88 PHE A C 1
ATOM 655 O O . PHE A 1 88 ? -0.955 5.121 -1.685 1.00 95.62 88 PHE A O 1
ATOM 662 N N . THR A 1 89 ? -1.003 7.329 -1.547 1.00 94.62 89 THR A N 1
ATOM 663 C CA . THR A 1 89 ? -1.024 7.464 -3.009 1.00 94.62 89 THR A CA 1
ATOM 664 C C . THR A 1 89 ? 0.287 7.034 -3.649 1.00 94.62 89 THR A C 1
ATOM 666 O O . THR A 1 89 ? 1.360 7.343 -3.144 1.00 94.62 89 THR A O 1
ATOM 669 N N . THR A 1 90 ? 0.187 6.393 -4.812 1.00 92.94 90 THR A N 1
ATOM 670 C CA . THR A 1 90 ? 1.334 5.968 -5.622 1.00 92.94 90 THR A CA 1
ATOM 671 C C . THR A 1 90 ? 1.135 6.329 -7.090 1.00 92.94 90 THR A C 1
ATOM 673 O O . THR A 1 90 ? 0.003 6.510 -7.541 1.00 92.94 90 THR A O 1
ATOM 676 N N . GLN A 1 91 ? 2.222 6.448 -7.852 1.00 92.31 91 GLN A N 1
ATOM 677 C CA . GLN A 1 91 ? 2.182 6.781 -9.273 1.00 92.31 91 GLN A CA 1
ATOM 678 C C . GLN A 1 91 ? 2.341 5.529 -10.137 1.00 92.31 91 GLN A C 1
ATOM 680 O O . GLN 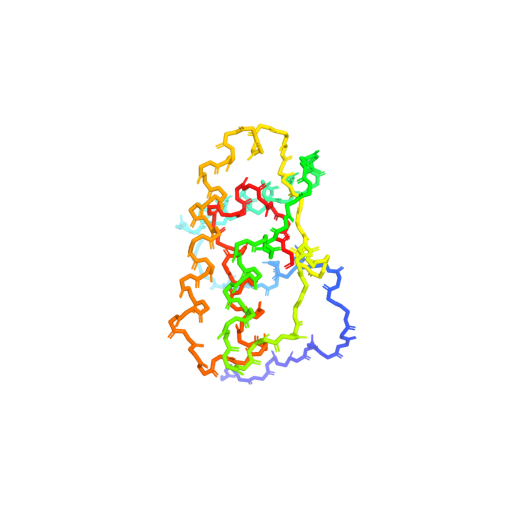A 1 91 ? 3.277 4.748 -9.952 1.00 92.31 91 GLN A O 1
ATOM 685 N N . ALA A 1 92 ? 1.430 5.349 -11.097 1.00 90.38 92 ALA A N 1
ATOM 686 C CA . ALA A 1 92 ? 1.558 4.293 -12.095 1.00 90.38 92 ALA A CA 1
ATOM 687 C C . ALA A 1 92 ? 2.793 4.519 -12.988 1.00 90.38 92 ALA A C 1
ATOM 689 O O . ALA A 1 92 ? 3.169 5.658 -13.262 1.00 90.38 92 ALA A O 1
ATOM 690 N N . ILE A 1 93 ? 3.391 3.440 -13.492 1.00 88.50 93 ILE A N 1
ATOM 691 C CA . ILE A 1 93 ? 4.572 3.503 -14.362 1.00 88.50 93 ILE A CA 1
ATOM 692 C C . ILE A 1 93 ? 4.305 4.311 -15.640 1.00 88.50 93 ILE A C 1
ATOM 694 O O . ILE A 1 93 ? 5.104 5.160 -16.020 1.00 88.50 93 ILE A O 1
ATOM 698 N N . ASP A 1 94 ? 3.136 4.138 -16.253 1.00 84.81 94 ASP A N 1
ATOM 699 C CA . ASP A 1 94 ? 2.706 4.896 -17.424 1.00 84.81 94 ASP A CA 1
ATOM 700 C C . ASP A 1 94 ? 1.167 4.988 -17.502 1.00 84.81 94 ASP A C 1
ATOM 702 O O . ASP A 1 94 ? 0.422 4.521 -16.631 1.00 84.81 94 ASP A O 1
ATOM 706 N N . LYS A 1 95 ? 0.653 5.625 -18.560 1.00 80.56 95 LYS A N 1
ATOM 707 C CA . LYS A 1 95 ? -0.795 5.730 -18.802 1.00 80.56 95 LYS A CA 1
ATOM 708 C C . LYS A 1 95 ? -1.426 4.390 -19.212 1.00 80.56 95 LYS A C 1
ATOM 710 O O . LYS A 1 95 ? -2.620 4.196 -18.979 1.00 80.56 95 LYS A O 1
ATOM 715 N N . ALA A 1 96 ? -0.670 3.482 -19.834 1.00 76.44 96 ALA A N 1
ATOM 716 C CA . ALA A 1 96 ? -1.171 2.183 -20.288 1.00 76.44 96 ALA A CA 1
ATOM 717 C C . ALA A 1 96 ? -1.469 1.256 -19.100 1.00 76.44 96 ALA A C 1
ATOM 719 O O . ALA A 1 96 ? -2.536 0.637 -19.061 1.00 76.44 96 ALA A O 1
ATOM 720 N N . ALA A 1 97 ? -0.615 1.290 -18.076 1.00 72.62 97 ALA A N 1
ATOM 721 C CA . ALA A 1 97 ? -0.794 0.639 -16.787 1.00 72.62 97 ALA A CA 1
ATOM 722 C C . ALA A 1 97 ? -2.105 1.047 -16.095 1.00 72.62 97 ALA A C 1
ATOM 724 O O . ALA A 1 97 ? -2.611 0.281 -15.277 1.00 72.62 97 ALA A O 1
ATOM 725 N N . HIS A 1 98 ? -2.699 2.189 -16.478 1.00 66.19 98 HIS A N 1
ATOM 726 C CA . HIS A 1 98 ? -3.969 2.694 -15.954 1.00 66.19 98 HIS A CA 1
ATOM 727 C C . HIS A 1 98 ? -5.179 2.590 -16.923 1.00 66.19 98 HIS A C 1
ATOM 729 O O . HIS A 1 98 ? -6.315 2.807 -16.505 1.00 66.19 98 HIS A O 1
ATOM 735 N N . LYS A 1 99 ? -5.008 2.219 -18.206 1.00 63.81 99 LYS A N 1
ATOM 736 C CA . LYS A 1 99 ? -6.121 2.141 -19.191 1.00 63.81 99 LYS A CA 1
ATOM 737 C C . LYS A 1 99 ? -6.927 0.833 -19.142 1.00 63.81 99 LYS A C 1
ATOM 739 O O . LYS A 1 99 ? -8.145 0.874 -19.272 1.00 63.81 99 LYS A O 1
ATOM 744 N N . GLY A 1 100 ? -6.290 -0.316 -18.901 1.00 59.06 100 GLY A N 1
ATOM 745 C CA . GLY A 1 100 ? -6.973 -1.613 -18.683 1.00 59.06 100 GLY A CA 1
ATOM 746 C C . GLY A 1 100 ? -7.447 -1.831 -17.237 1.00 59.06 100 GLY A C 1
ATOM 747 O O . GLY A 1 100 ? -7.844 -2.925 -16.843 1.00 59.06 100 GLY A O 1
ATOM 748 N N . TYR A 1 101 ? -7.348 -0.780 -16.426 1.00 59.72 101 TYR A N 1
ATOM 749 C CA . TYR A 1 101 ? -7.230 -0.840 -14.977 1.00 59.72 101 TYR A CA 1
ATOM 750 C C . TYR A 1 101 ? -8.553 -1.053 -14.256 1.00 59.72 101 TYR A C 1
ATOM 752 O O . TYR A 1 101 ? -8.544 -1.586 -13.163 1.00 59.72 101 TYR A O 1
ATOM 760 N N . GLN A 1 102 ? -9.703 -0.718 -14.848 1.00 70.19 102 GLN A N 1
ATOM 761 C CA . GLN A 1 102 ? -10.977 -0.787 -14.120 1.00 70.19 102 GLN A CA 1
ATOM 762 C C . GLN A 1 102 ? -11.300 -2.181 -13.569 1.00 70.19 102 GLN A C 1
ATOM 764 O O . GLN A 1 102 ? -11.882 -2.271 -12.493 1.00 70.19 102 GLN A O 1
ATOM 769 N N . ARG A 1 103 ? -10.942 -3.261 -14.277 1.00 83.56 103 ARG A N 1
ATOM 770 C CA . ARG A 1 103 ? -11.179 -4.626 -13.781 1.00 83.56 103 ARG A CA 1
ATOM 771 C C . ARG A 1 103 ? -10.172 -5.012 -12.707 1.00 83.56 103 ARG A C 1
ATOM 773 O O . ARG A 1 103 ? -10.567 -5.446 -11.636 1.00 83.56 103 ARG A O 1
ATOM 780 N N . TRP A 1 104 ? -8.887 -4.824 -12.986 1.00 85.00 104 TRP A N 1
ATOM 781 C CA . TRP A 1 104 ? -7.812 -5.147 -12.049 1.00 85.00 104 TRP A CA 1
ATOM 782 C C . TRP A 1 104 ? -7.905 -4.315 -10.757 1.00 85.00 104 TRP A C 1
ATOM 784 O O . TRP A 1 104 ? -7.701 -4.835 -9.670 1.00 85.00 104 TRP A O 1
ATOM 794 N N . HIS A 1 105 ? -8.300 -3.046 -10.866 1.00 87.25 105 HIS A N 1
ATOM 795 C CA . HIS A 1 105 ? -8.445 -2.121 -9.743 1.00 87.25 105 HIS A CA 1
ATOM 796 C C . HIS A 1 105 ? -9.603 -2.522 -8.839 1.00 87.25 105 HIS A C 1
ATOM 798 O O . HIS A 1 105 ? -9.458 -2.468 -7.629 1.00 87.25 105 HIS A O 1
ATOM 804 N N . ARG A 1 106 ? -10.703 -3.026 -9.416 1.00 90.25 106 ARG A N 1
ATOM 805 C CA . ARG A 1 106 ? -11.785 -3.647 -8.640 1.00 90.25 106 ARG A CA 1
ATOM 806 C C . ARG A 1 106 ? -11.310 -4.898 -7.911 1.00 90.25 106 ARG A C 1
ATOM 808 O O . ARG A 1 106 ? -11.599 -5.024 -6.738 1.00 90.25 106 ARG A O 1
ATOM 815 N N . VAL A 1 107 ? -10.543 -5.768 -8.573 1.00 92.44 107 VAL A N 1
ATOM 816 C CA . VAL A 1 107 ? -9.994 -6.977 -7.930 1.00 92.44 107 VAL A CA 1
ATOM 817 C C . VAL A 1 107 ? -9.088 -6.614 -6.752 1.00 92.44 107 VAL A C 1
ATOM 819 O O . VAL A 1 107 ? -9.211 -7.216 -5.693 1.00 92.44 107 VAL A O 1
ATOM 822 N N . LEU A 1 108 ? -8.218 -5.611 -6.904 1.00 94.00 108 LEU A N 1
ATOM 823 C CA . LEU A 1 108 ? -7.385 -5.134 -5.801 1.00 94.00 108 LEU A CA 1
ATOM 824 C C . LEU A 1 108 ? -8.215 -4.472 -4.692 1.00 94.00 108 LEU A C 1
ATOM 826 O O . LEU A 1 108 ? -7.975 -4.720 -3.517 1.00 94.00 108 LEU A O 1
ATOM 830 N N . ASP A 1 109 ? -9.194 -3.639 -5.049 1.00 95.31 109 ASP A N 1
ATOM 831 C CA . ASP A 1 109 ? -10.100 -3.017 -4.080 1.00 95.31 109 ASP A CA 1
ATOM 832 C C . ASP A 1 109 ? -10.880 -4.084 -3.285 1.00 95.31 109 ASP A C 1
ATOM 834 O O . ASP A 1 109 ? -11.053 -3.935 -2.074 1.00 95.31 109 ASP A O 1
ATOM 838 N N . ASP A 1 110 ? -11.319 -5.158 -3.949 1.00 96.44 110 ASP A N 1
ATOM 839 C CA . ASP A 1 110 ? -11.999 -6.302 -3.338 1.00 96.44 110 ASP A CA 1
ATOM 840 C C . ASP A 1 110 ? -11.046 -7.083 -2.420 1.00 96.44 110 ASP A C 1
ATOM 842 O O . ASP A 1 110 ? -11.429 -7.417 -1.303 1.00 96.44 110 ASP A O 1
ATOM 846 N N . GLU A 1 111 ? -9.793 -7.306 -2.836 1.00 97.50 111 GLU A N 1
ATOM 847 C CA . GLU A 1 111 ? -8.743 -7.928 -2.013 1.00 97.50 111 GLU A CA 1
ATOM 848 C C . GLU A 1 111 ? -8.504 -7.134 -0.718 1.00 97.50 111 GLU A C 1
ATOM 850 O O . GLU A 1 111 ? -8.521 -7.692 0.379 1.00 97.50 111 GLU A O 1
ATOM 855 N N . VAL A 1 112 ? -8.340 -5.813 -0.828 1.00 98.06 112 VAL A N 1
ATOM 856 C CA . VAL A 1 112 ? -8.132 -4.925 0.325 1.00 98.06 112 VAL A CA 1
ATOM 857 C C . VAL A 1 112 ? -9.366 -4.893 1.225 1.00 98.06 112 VAL A C 1
ATOM 859 O O . VAL A 1 112 ? -9.241 -4.973 2.447 1.00 98.06 112 VAL A O 1
ATOM 862 N N . ALA A 1 113 ? -10.567 -4.797 0.649 1.00 97.94 113 ALA A N 1
ATOM 863 C CA . ALA A 1 113 ? -11.806 -4.820 1.419 1.00 97.94 113 ALA A CA 1
ATOM 864 C C . ALA A 1 113 ? -12.019 -6.164 2.134 1.00 97.94 113 ALA A C 1
ATOM 866 O O . ALA A 1 113 ? -12.491 -6.179 3.270 1.00 97.94 113 ALA A O 1
ATOM 867 N N . MET A 1 114 ? -11.665 -7.278 1.491 1.00 97.44 114 MET A N 1
ATOM 868 C CA . MET A 1 114 ? -11.726 -8.618 2.069 1.00 97.44 114 MET A CA 1
ATOM 869 C C . MET A 1 114 ? -10.769 -8.748 3.252 1.00 97.44 114 MET A C 1
ATOM 871 O O . MET A 1 114 ? -11.220 -9.135 4.325 1.00 97.44 114 MET A O 1
ATOM 875 N N . TRP A 1 115 ? -9.513 -8.308 3.113 1.00 98.31 115 TRP A N 1
ATOM 876 C CA . TRP A 1 115 ? -8.559 -8.310 4.226 1.00 98.31 115 TRP A CA 1
ATOM 877 C C . TRP A 1 115 ? -9.099 -7.543 5.439 1.00 98.31 115 TRP A C 1
ATOM 879 O O . TRP A 1 115 ? -9.073 -8.056 6.556 1.00 98.31 115 TRP A O 1
ATOM 889 N N . VAL A 1 116 ? -9.667 -6.351 5.214 1.00 98.00 116 VAL A N 1
ATOM 890 C CA . VAL A 1 116 ? -10.308 -5.548 6.270 1.00 98.00 116 VAL A CA 1
ATOM 891 C C . VAL A 1 116 ? -11.466 -6.313 6.919 1.00 98.00 116 VAL A C 1
ATOM 893 O O . VAL A 1 116 ? -11.596 -6.310 8.138 1.00 98.00 116 VAL A O 1
ATOM 896 N N . ASN A 1 117 ? -12.310 -6.990 6.141 1.00 96.69 117 ASN A N 1
ATOM 897 C CA . ASN A 1 117 ? -13.432 -7.748 6.699 1.00 96.69 117 ASN A CA 1
ATOM 898 C C . ASN A 1 117 ? -12.975 -8.990 7.488 1.00 96.69 117 ASN A C 1
ATOM 900 O O . ASN A 1 117 ? -13.613 -9.337 8.478 1.00 96.69 117 ASN A O 1
ATOM 904 N N . GLU A 1 118 ? -11.882 -9.638 7.091 1.00 96.62 118 GLU A N 1
ATOM 905 C CA . GLU A 1 118 ? -11.366 -10.853 7.738 1.00 96.62 118 GLU A CA 1
ATOM 906 C C . GLU A 1 118 ? -10.582 -10.573 9.029 1.00 96.62 118 GLU A C 1
ATOM 908 O O . GLU A 1 118 ? -10.529 -11.430 9.907 1.00 96.62 118 GLU A O 1
ATOM 913 N N . HIS A 1 119 ? -10.020 -9.371 9.184 1.00 97.62 119 HIS A N 1
ATOM 914 C CA . HIS A 1 119 ? -9.160 -9.012 10.317 1.00 97.62 119 HIS A CA 1
ATOM 915 C C . HIS A 1 119 ? -9.842 -8.007 11.249 1.00 97.62 119 HIS A C 1
ATOM 917 O O . HIS A 1 119 ? -9.338 -6.910 11.450 1.00 97.62 119 HIS A O 1
ATOM 923 N N . GLN A 1 120 ? -10.994 -8.372 11.823 1.00 97.75 120 GLN A N 1
ATOM 924 C CA . GLN A 1 120 ? -11.820 -7.470 12.648 1.00 97.75 120 GLN A CA 1
ATOM 925 C C . GLN A 1 120 ? -11.114 -6.920 13.906 1.00 97.75 120 GLN A C 1
ATOM 927 O O . GLN A 1 120 ? -11.572 -5.938 14.491 1.00 97.75 120 GLN A O 1
ATOM 932 N N . ASP A 1 121 ? -10.006 -7.522 14.329 1.00 96.25 121 ASP A N 1
ATOM 933 C CA . ASP A 1 121 ? -9.156 -7.088 15.439 1.00 96.25 121 ASP A CA 1
ATOM 934 C C . ASP A 1 121 ? -7.932 -6.260 14.990 1.00 96.25 121 ASP A C 1
ATOM 936 O O . ASP A 1 121 ? -7.131 -5.830 15.824 1.00 96.25 121 ASP A O 1
ATOM 940 N N . ALA A 1 122 ? -7.790 -5.985 13.688 1.00 97.31 122 ALA A N 1
ATOM 941 C CA . ALA A 1 122 ? -6.663 -5.234 13.157 1.00 97.31 122 ALA A CA 1
ATOM 942 C C . ALA A 1 122 ? -6.628 -3.789 13.670 1.00 97.31 122 ALA A C 1
ATOM 944 O O . ALA A 1 122 ? -7.589 -3.021 13.584 1.00 97.31 122 ALA A O 1
ATOM 945 N N . THR A 1 123 ? -5.445 -3.391 14.126 1.00 98.19 123 THR A N 1
ATOM 946 C CA . THR A 1 123 ? -5.104 -2.004 14.454 1.00 98.19 123 THR A CA 1
ATOM 947 C C . THR A 1 123 ? -4.730 -1.204 13.200 1.00 98.19 123 THR A C 1
ATOM 949 O O . THR A 1 123 ? -4.289 -1.789 12.203 1.00 98.19 123 THR A O 1
ATOM 952 N N . PRO A 1 124 ? -4.783 0.144 13.249 1.00 98.38 124 PRO A N 1
ATOM 953 C CA . PRO A 1 124 ? -4.334 0.985 12.139 1.00 98.38 124 PRO A CA 1
ATOM 954 C C . PRO A 1 124 ? -2.917 0.652 11.654 1.00 98.38 124 PRO A C 1
ATOM 956 O O . PRO A 1 124 ? -2.663 0.556 10.457 1.00 98.38 124 PRO A O 1
ATOM 959 N N . LYS A 1 125 ? -1.996 0.376 12.585 1.00 96.69 125 LYS A N 1
ATOM 960 C CA . LYS A 1 125 ? -0.611 0.009 12.263 1.00 96.69 125 LYS A CA 1
ATOM 961 C C . LYS A 1 125 ? -0.519 -1.306 11.481 1.00 96.69 125 LYS A C 1
ATOM 963 O O . LYS A 1 125 ? 0.305 -1.408 10.571 1.00 96.69 125 LYS A O 1
ATOM 968 N N . GLN A 1 126 ? -1.329 -2.307 11.831 1.00 96.12 126 GLN A N 1
ATOM 969 C CA . GLN A 1 126 ? -1.359 -3.592 11.123 1.00 96.12 126 GLN A CA 1
ATOM 970 C C . GLN A 1 126 ? -1.930 -3.435 9.715 1.00 96.12 126 GLN A C 1
ATOM 972 O O . GLN A 1 126 ? -1.308 -3.919 8.772 1.00 96.12 126 GLN A O 1
ATOM 977 N N . PHE A 1 127 ? -3.036 -2.698 9.558 1.00 97.94 127 PHE A N 1
ATOM 978 C CA . PHE A 1 127 ? -3.596 -2.403 8.236 1.00 97.94 127 PHE A CA 1
ATOM 979 C C . PHE A 1 127 ? -2.589 -1.666 7.347 1.00 97.94 127 PHE A C 1
ATOM 981 O O . PHE A 1 127 ? -2.337 -2.086 6.221 1.00 97.94 127 PHE A O 1
ATOM 988 N N . GLU A 1 128 ? -1.950 -0.609 7.856 1.00 97.94 128 GLU A N 1
ATOM 989 C CA . GLU A 1 128 ? -0.971 0.162 7.081 1.00 97.94 128 GLU A CA 1
ATOM 990 C C . GLU A 1 128 ? 0.266 -0.670 6.712 1.00 97.94 128 GLU A C 1
ATOM 992 O O . GLU A 1 128 ? 0.774 -0.557 5.596 1.00 97.94 128 GLU A O 1
ATOM 997 N N . SER A 1 129 ? 0.729 -1.539 7.617 1.00 95.62 129 SER A N 1
ATOM 998 C CA . SER A 1 129 ? 1.846 -2.452 7.343 1.00 95.62 129 SER A CA 1
ATOM 999 C C . SER A 1 129 ? 1.484 -3.482 6.274 1.00 95.62 129 SER A C 1
ATOM 1001 O O . SER A 1 129 ? 2.274 -3.714 5.359 1.00 95.62 129 SER A O 1
ATOM 1003 N N . TRP A 1 130 ? 0.285 -4.064 6.354 1.00 97.75 130 TRP A N 1
ATOM 1004 C CA . TRP A 1 130 ? -0.208 -5.004 5.351 1.00 97.75 130 TRP A CA 1
ATOM 1005 C C . TRP A 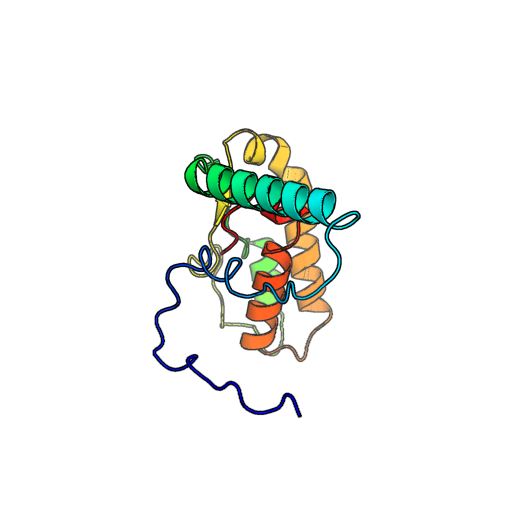1 130 ? -0.383 -4.332 3.987 1.00 97.75 130 TRP A C 1
ATOM 1007 O O . TRP A 1 130 ? 0.079 -4.864 2.979 1.00 97.75 130 TRP A O 1
ATOM 1017 N N . LEU A 1 131 ? -0.960 -3.128 3.946 1.00 97.31 131 LEU A N 1
ATOM 1018 C CA . LEU A 1 131 ? -1.160 -2.393 2.699 1.00 97.31 131 LEU A CA 1
ATOM 1019 C C . LEU A 1 131 ? 0.188 -2.032 2.051 1.00 97.31 131 LEU A C 1
ATOM 1021 O O . LEU A 1 131 ? 0.359 -2.228 0.850 1.00 97.31 131 LEU A O 1
ATOM 1025 N N . ARG A 1 132 ? 1.186 -1.590 2.833 1.00 96.38 132 ARG A N 1
ATOM 1026 C CA . ARG A 1 132 ? 2.557 -1.367 2.328 1.00 96.38 132 ARG A CA 1
ATOM 1027 C C . ARG A 1 132 ? 3.193 -2.653 1.805 1.00 96.38 132 ARG A C 1
ATOM 1029 O O . ARG A 1 132 ? 3.769 -2.652 0.718 1.00 96.38 132 ARG A O 1
ATOM 1036 N N . TRP A 1 133 ? 3.064 -3.760 2.541 1.00 95.50 133 TRP A N 1
ATOM 1037 C CA . TRP A 1 133 ? 3.548 -5.065 2.086 1.00 95.50 133 TRP A CA 1
ATOM 1038 C C . TRP A 1 133 ? 2.903 -5.460 0.756 1.00 95.50 133 TRP A C 1
ATOM 1040 O O . TRP A 1 133 ? 3.618 -5.839 -0.177 1.00 95.50 133 TRP A O 1
ATOM 1050 N N . ARG A 1 134 ? 1.581 -5.304 0.628 1.00 95.69 134 ARG A N 1
ATOM 1051 C CA . ARG A 1 134 ? 0.851 -5.651 -0.589 1.00 95.69 134 ARG A CA 1
ATOM 1052 C C . ARG A 1 134 ? 1.396 -4.879 -1.790 1.00 95.69 134 ARG A C 1
ATOM 1054 O O . ARG A 1 134 ? 1.723 -5.496 -2.799 1.00 95.69 134 ARG A O 1
ATOM 1061 N N . TYR A 1 135 ? 1.609 -3.571 -1.649 1.00 94.38 135 TYR A N 1
ATOM 1062 C CA . TYR A 1 135 ? 2.152 -2.703 -2.706 1.00 94.38 135 TYR A CA 1
ATOM 1063 C C . TYR A 1 135 ? 3.646 -2.869 -2.988 1.00 94.38 135 TYR A C 1
ATOM 1065 O O . TYR A 1 135 ? 4.146 -2.330 -3.973 1.00 94.38 135 TYR A O 1
ATOM 1073 N N . SER A 1 136 ? 4.349 -3.656 -2.175 1.00 90.56 136 SER A N 1
ATOM 1074 C CA . SER A 1 136 ? 5.716 -4.098 -2.462 1.00 90.56 136 SER A CA 1
ATOM 1075 C C . SER A 1 136 ? 5.785 -5.451 -3.182 1.00 90.56 136 SER A C 1
ATOM 1077 O O . SER A 1 136 ? 6.882 -5.913 -3.500 1.00 90.56 136 SER A O 1
ATOM 1079 N N . GLN A 1 137 ? 4.642 -6.093 -3.461 1.00 90.94 137 GLN A N 1
ATOM 1080 C CA . GLN A 1 137 ? 4.615 -7.357 -4.200 1.00 90.94 137 GLN A CA 1
ATOM 1081 C C . GLN A 1 137 ? 4.916 -7.151 -5.697 1.00 90.94 137 GLN A C 1
ATOM 1083 O O . GLN A 1 137 ? 4.628 -6.081 -6.236 1.00 90.94 137 GLN A O 1
ATOM 1088 N N . PRO A 1 138 ? 5.496 -8.152 -6.395 1.00 88.56 138 PRO A N 1
ATOM 1089 C CA . PRO A 1 138 ? 5.969 -7.992 -7.773 1.00 88.56 138 PRO A CA 1
ATOM 1090 C C . PRO A 1 138 ? 4.910 -7.520 -8.777 1.00 88.56 138 PRO A C 1
ATOM 1092 O O . PRO A 1 138 ? 5.217 -6.691 -9.628 1.00 88.56 138 PRO A O 1
ATOM 1095 N N . ASP A 1 139 ? 3.675 -8.011 -8.661 1.00 88.50 139 ASP A N 1
ATOM 1096 C CA . ASP A 1 139 ? 2.553 -7.645 -9.533 1.00 88.50 139 ASP A CA 1
ATOM 1097 C C . ASP A 1 139 ? 2.157 -6.168 -9.382 1.00 88.50 139 ASP A C 1
ATOM 1099 O O . ASP A 1 139 ? 1.790 -5.506 -10.357 1.00 88.50 139 ASP A O 1
ATOM 1103 N N . LEU A 1 140 ? 2.262 -5.642 -8.158 1.00 90.81 140 LEU A N 1
ATOM 1104 C CA . LEU A 1 140 ? 2.026 -4.236 -7.875 1.00 90.81 140 LEU A CA 1
ATOM 1105 C C . LEU A 1 140 ? 3.232 -3.374 -8.213 1.00 90.81 140 LEU A C 1
ATOM 1107 O O . LEU A 1 140 ? 3.030 -2.315 -8.790 1.00 90.81 140 LEU A O 1
ATOM 1111 N N . LEU A 1 141 ? 4.465 -3.821 -7.971 1.00 90.50 141 LEU A N 1
ATOM 1112 C CA . LEU A 1 141 ? 5.672 -3.081 -8.362 1.00 90.50 141 LEU A CA 1
ATOM 1113 C C . LEU A 1 141 ? 5.843 -2.962 -9.880 1.00 90.50 141 LEU A C 1
ATOM 1115 O O . LEU A 1 141 ? 6.429 -1.993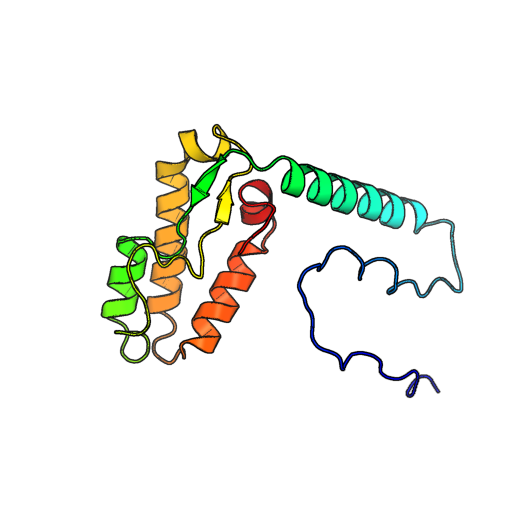 -10.356 1.00 90.50 141 LEU A O 1
ATOM 1119 N N . GLU A 1 142 ? 5.316 -3.908 -10.656 1.00 87.25 142 GLU A N 1
ATOM 1120 C CA . GLU A 1 142 ? 5.289 -3.796 -12.116 1.00 87.25 142 GLU A CA 1
ATOM 1121 C C . GLU A 1 142 ? 4.449 -2.596 -12.584 1.00 87.25 142 GLU A C 1
ATOM 1123 O O . GLU A 1 142 ? 4.761 -1.969 -13.596 1.00 87.25 142 GLU A O 1
ATOM 1128 N N . ARG A 1 143 ? 3.412 -2.242 -11.817 1.00 89.69 143 ARG A N 1
ATOM 1129 C CA . ARG A 1 143 ? 2.486 -1.140 -12.117 1.00 89.69 143 ARG A CA 1
ATOM 1130 C C . ARG A 1 143 ? 2.836 0.144 -11.372 1.00 89.69 143 ARG A C 1
ATOM 1132 O O . ARG A 1 143 ? 2.689 1.222 -11.933 1.00 89.69 143 ARG A O 1
ATOM 1139 N N . PHE A 1 144 ? 3.294 0.013 -10.133 1.00 91.44 144 PHE A N 1
ATOM 1140 C CA . PHE A 1 144 ? 3.597 1.048 -9.147 1.00 91.44 144 PHE A CA 1
ATOM 1141 C C . PHE A 1 144 ? 5.026 0.846 -8.655 1.00 91.44 144 PHE A C 1
ATOM 1143 O O . PHE A 1 144 ? 5.239 0.392 -7.530 1.00 91.44 144 PHE A O 1
ATOM 1150 N N . PRO A 1 145 ? 6.036 1.166 -9.478 1.00 89.31 145 PRO A N 1
ATOM 1151 C CA . PRO A 1 145 ? 7.427 0.837 -9.168 1.00 89.31 145 PRO A CA 1
ATOM 1152 C C . PRO A 1 145 ? 7.921 1.494 -7.872 1.00 89.31 145 PRO A C 1
ATOM 1154 O O . PRO A 1 145 ? 8.863 1.005 -7.243 1.00 89.31 145 PRO A O 1
ATOM 1157 N N . ASN A 1 146 ? 7.274 2.580 -7.446 1.00 89.00 146 ASN A N 1
ATOM 1158 C CA . ASN A 1 146 ? 7.582 3.284 -6.207 1.00 89.00 146 ASN A CA 1
ATOM 1159 C C . ASN A 1 146 ? 6.865 2.723 -4.968 1.00 89.00 146 ASN A C 1
ATOM 1161 O O . ASN A 1 146 ? 7.256 3.083 -3.863 1.00 89.00 146 ASN A O 1
ATOM 1165 N N . GLY A 1 147 ? 5.851 1.859 -5.114 1.00 89.69 147 GLY A N 1
ATOM 1166 C CA . GLY A 1 147 ? 4.934 1.563 -4.006 1.00 89.69 147 GLY A CA 1
ATOM 1167 C C . GLY A 1 147 ? 4.392 2.866 -3.398 1.00 89.69 147 GLY A C 1
ATOM 1168 O O . GLY A 1 147 ? 4.215 3.844 -4.128 1.00 89.69 147 GLY A O 1
ATOM 1169 N N . PHE A 1 148 ? 4.176 2.905 -2.083 1.00 85.81 148 PHE A N 1
ATOM 1170 C CA . PHE A 1 148 ? 3.941 4.137 -1.317 1.00 85.81 148 PHE A CA 1
ATOM 1171 C C . PHE A 1 148 ? 4.483 4.008 0.112 1.00 85.81 148 PHE A C 1
ATOM 1173 O O . PHE A 1 148 ? 4.744 2.867 0.568 1.00 85.81 148 PHE A O 1
#

Radius of gyration: 19.2 Å; chains: 1; bounding box: 52×32×38 Å

Foldseek 3Di:
DPDDPDDDPPDDDPPDPLPVVVPPDPPDDDDDPCPVVVVVVCVVSVVLVVLQVQQDADKDALQAPLLLVLLCPQPASRPVDDHSGPVFIFTWSHNVLVPVCPVVVVVSSVVSSVVSVVCSVDHPVRSVVVQQVVCPDPVNCNTGSPGD

Sequence (148 aa):
DGTNALISVFRGDWTGAGLSAVSMIPVAGDAVGKGGKLARYAAKYGDLAARRAAATGQIHHPISKAVFKALERHPILKGHYRPRDPRFTTQAIDKAAHKGYQRWHRVLDDEVAMWVNEHQDATPKQFESWLRWRYSQPDLLERFPNGF